Protein AF-A0A3B9EMP3-F1 (afdb_monomer_lite)

Foldseek 3Di:
DDDLVVLLVVLVVLCVVQNLVGSLVVLVVQLVVCVPPPVSNVSSVSSNVSSVCVVVVHDRPVRPPD

Structure (mmCIF, N/CA/C/O backbone):
data_AF-A0A3B9EMP3-F1
#
_entry.id   AF-A0A3B9EMP3-F1
#
loop_
_atom_site.group_PDB
_atom_site.id
_atom_site.type_symbol
_atom_site.label_atom_id
_atom_site.label_alt_id
_atom_site.label_comp_id
_atom_site.label_asym_id
_atom_site.label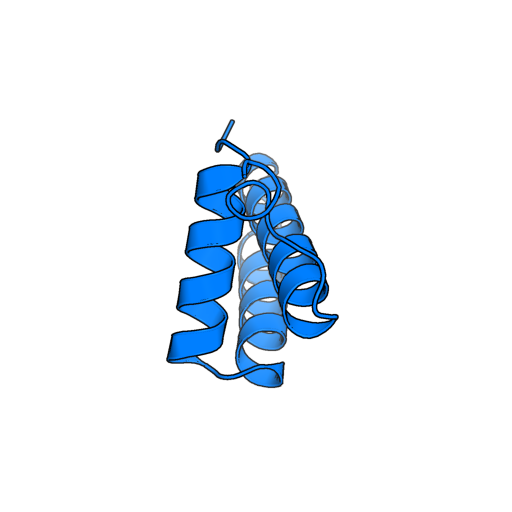_entity_id
_atom_site.label_seq_id
_atom_site.pdbx_PDB_ins_code
_atom_site.Cartn_x
_atom_site.Cartn_y
_atom_site.Cartn_z
_atom_site.occupancy
_atom_site.B_iso_or_equiv
_atom_site.auth_seq_id
_atom_site.auth_comp_id
_atom_site.auth_asym_id
_atom_site.auth_atom_id
_atom_site.pdbx_PDB_model_num
ATOM 1 N N . MET A 1 1 ? 6.337 3.773 14.578 1.00 51.06 1 MET A N 1
ATOM 2 C CA . MET A 1 1 ? 6.579 4.366 13.248 1.00 51.06 1 MET A CA 1
ATOM 3 C C . MET A 1 1 ? 7.438 3.396 12.460 1.00 51.06 1 MET A C 1
ATOM 5 O O . MET A 1 1 ? 8.585 3.187 12.839 1.00 51.06 1 MET A O 1
ATOM 9 N N . SER A 1 2 ? 6.869 2.730 11.457 1.00 62.97 2 SER A N 1
ATOM 10 C CA . SER A 1 2 ? 7.618 1.847 10.554 1.00 62.97 2 SER A CA 1
ATOM 11 C C . SER A 1 2 ? 8.747 2.636 9.891 1.00 62.97 2 SER A C 1
ATOM 13 O O . SER A 1 2 ? 8.519 3.764 9.454 1.00 62.97 2 SER A O 1
ATOM 15 N N . SER A 1 3 ? 9.963 2.088 9.851 1.00 78.81 3 SER A N 1
ATOM 16 C CA . SER A 1 3 ? 11.070 2.770 9.176 1.00 78.81 3 SER A CA 1
ATOM 17 C C . SER A 1 3 ? 10.814 2.790 7.669 1.00 78.81 3 SER A C 1
ATOM 19 O O . SER A 1 3 ? 10.228 1.853 7.130 1.00 78.81 3 SER A O 1
ATOM 21 N N . ASP A 1 4 ? 11.289 3.826 6.976 1.00 79.75 4 ASP A N 1
ATOM 22 C CA . ASP A 1 4 ? 11.133 3.972 5.519 1.00 79.75 4 ASP A CA 1
ATOM 23 C C . ASP A 1 4 ? 11.600 2.704 4.768 1.00 79.75 4 ASP A C 1
ATOM 25 O O . ASP A 1 4 ? 10.929 2.197 3.874 1.00 79.75 4 ASP A O 1
ATOM 29 N N . ARG A 1 5 ? 12.673 2.064 5.253 1.00 86.56 5 ARG A N 1
ATOM 30 C CA . ARG A 1 5 ? 13.162 0.773 4.745 1.00 86.56 5 ARG A CA 1
ATOM 31 C C . ARG A 1 5 ? 12.129 -0.361 4.818 1.00 86.56 5 ARG A C 1
ATOM 33 O O . ARG A 1 5 ? 12.047 -1.157 3.884 1.00 86.56 5 ARG A O 1
ATOM 40 N N . ASP A 1 6 ? 11.361 -0.465 5.901 1.00 90.00 6 ASP A N 1
ATOM 41 C CA . ASP A 1 6 ? 10.334 -1.505 6.044 1.00 90.00 6 ASP A CA 1
ATOM 42 C C . ASP A 1 6 ? 9.163 -1.254 5.092 1.00 90.00 6 ASP A C 1
ATOM 44 O O . ASP A 1 6 ? 8.646 -2.198 4.494 1.00 90.00 6 ASP A O 1
ATOM 48 N N . ILE A 1 7 ? 8.805 0.016 4.875 1.00 93.00 7 ILE A N 1
ATOM 49 C CA . ILE A 1 7 ? 7.778 0.410 3.905 1.00 93.00 7 ILE A CA 1
ATOM 50 C C . ILE A 1 7 ? 8.182 -0.006 2.485 1.00 93.00 7 ILE A C 1
ATOM 52 O O . ILE A 1 7 ? 7.407 -0.677 1.801 1.00 93.00 7 ILE A O 1
ATOM 56 N N . TYR A 1 8 ? 9.409 0.302 2.059 1.00 92.25 8 TYR A N 1
ATOM 57 C CA . TYR A 1 8 ? 9.896 -0.100 0.734 1.00 92.25 8 TYR A CA 1
ATOM 58 C C . TYR A 1 8 ? 10.110 -1.611 0.603 1.00 92.25 8 TYR A C 1
ATOM 60 O O . TYR A 1 8 ? 9.897 -2.165 -0.476 1.00 92.25 8 TYR A O 1
ATOM 68 N N . ARG A 1 9 ? 10.492 -2.311 1.680 1.00 92.00 9 ARG A N 1
ATOM 69 C CA . ARG A 1 9 ? 10.560 -3.781 1.674 1.00 92.00 9 ARG A CA 1
ATOM 70 C C . ARG A 1 9 ? 9.172 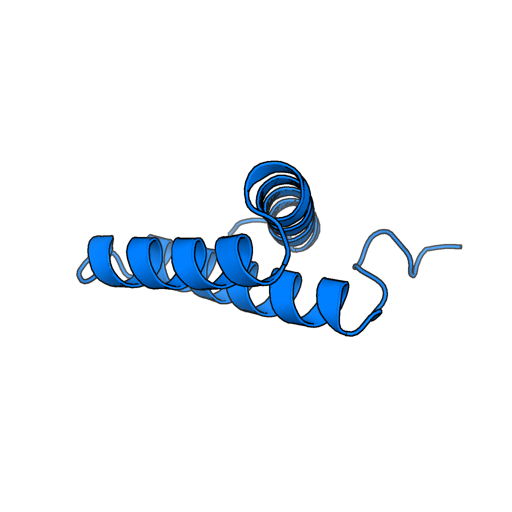-4.387 1.463 1.00 92.00 9 ARG A C 1
ATOM 72 O O . ARG A 1 9 ? 9.033 -5.281 0.632 1.00 92.00 9 ARG A O 1
ATOM 79 N N . CYS A 1 10 ? 8.156 -3.891 2.167 1.00 94.25 10 CYS A N 1
ATOM 80 C CA . CYS A 1 10 ? 6.772 -4.312 1.960 1.00 94.25 10 CYS A CA 1
ATOM 81 C C . CYS A 1 10 ? 6.300 -4.011 0.534 1.00 94.25 10 CYS A C 1
ATOM 83 O O . CYS A 1 10 ? 5.715 -4.886 -0.095 1.00 94.25 10 CYS A O 1
ATOM 85 N N . ALA A 1 11 ? 6.613 -2.831 -0.007 1.00 94.44 11 ALA A N 1
ATOM 86 C CA . ALA A 1 11 ? 6.281 -2.479 -1.385 1.00 94.44 11 ALA A CA 1
ATOM 87 C C . ALA A 1 11 ? 6.899 -3.453 -2.408 1.00 94.44 11 ALA A C 1
ATOM 89 O O . ALA A 1 11 ? 6.183 -3.956 -3.270 1.00 94.44 11 ALA A O 1
ATOM 90 N N . LYS A 1 12 ? 8.189 -3.801 -2.267 1.00 93.69 12 LYS A N 1
ATOM 91 C CA . LYS A 1 12 ? 8.849 -4.810 -3.120 1.00 93.69 12 LYS A CA 1
ATOM 92 C C . LYS A 1 12 ? 8.153 -6.173 -3.044 1.00 93.69 12 LYS A C 1
ATOM 94 O O . LYS A 1 12 ? 7.930 -6.794 -4.075 1.00 93.69 12 LYS A O 1
ATOM 99 N N . LEU A 1 13 ? 7.780 -6.619 -1.842 1.00 95.56 13 LEU A N 1
ATOM 100 C CA . LEU A 1 13 ? 7.065 -7.887 -1.650 1.00 95.56 13 LEU A CA 1
ATOM 101 C C . LEU A 1 13 ? 5.662 -7.875 -2.271 1.00 95.56 13 LEU A C 1
ATOM 103 O O . LEU A 1 13 ? 5.210 -8.900 -2.772 1.00 95.56 13 LEU A O 1
ATOM 107 N N . LEU A 1 14 ? 4.964 -6.738 -2.232 1.00 95.50 14 LEU A N 1
ATOM 108 C CA . LEU A 1 14 ? 3.654 -6.604 -2.869 1.00 95.50 14 LEU A CA 1
ATOM 109 C C . LEU A 1 14 ? 3.764 -6.666 -4.392 1.00 95.50 14 LEU A C 1
ATOM 111 O O . LEU A 1 14 ? 2.985 -7.386 -5.007 1.00 95.50 14 LEU A O 1
ATOM 115 N N . ILE A 1 15 ? 4.743 -5.972 -4.977 1.00 95.00 15 ILE A N 1
ATOM 116 C CA . ILE A 1 15 ? 5.003 -6.011 -6.423 1.00 95.00 15 ILE A CA 1
ATOM 117 C C . ILE A 1 15 ? 5.376 -7.434 -6.858 1.00 95.00 15 ILE A C 1
ATOM 119 O O . ILE A 1 15 ? 4.797 -7.948 -7.807 1.00 95.00 15 ILE A O 1
ATOM 123 N N . ASP A 1 16 ? 6.270 -8.109 -6.130 1.00 95.81 16 ASP A N 1
ATOM 124 C CA . ASP A 1 16 ? 6.663 -9.498 -6.420 1.00 95.81 16 ASP A CA 1
ATOM 125 C C . ASP A 1 16 ? 5.466 -10.465 -6.382 1.00 95.81 16 ASP A C 1
ATOM 127 O O . ASP A 1 16 ? 5.336 -11.356 -7.221 1.00 95.81 16 ASP A O 1
ATOM 131 N N . ARG A 1 17 ? 4.548 -10.262 -5.430 1.00 96.81 17 ARG A N 1
ATOM 132 C CA . ARG A 1 17 ? 3.408 -11.157 -5.211 1.00 96.81 17 ARG A CA 1
ATOM 133 C C . ARG A 1 17 ? 2.219 -10.902 -6.135 1.00 96.81 17 ARG A C 1
ATOM 135 O O . ARG A 1 17 ? 1.548 -11.858 -6.520 1.00 96.81 17 ARG A O 1
ATOM 142 N N . TYR A 1 18 ? 1.902 -9.640 -6.404 1.00 95.00 18 TYR A N 1
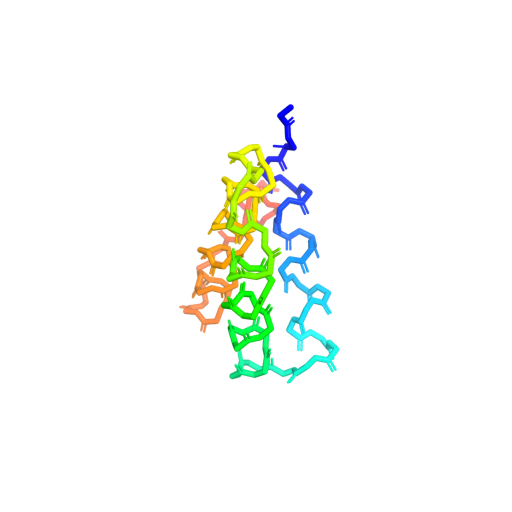ATOM 143 C CA . TYR A 1 18 ? 0.665 -9.236 -7.082 1.00 95.00 18 TYR A CA 1
ATOM 144 C C . TYR A 1 18 ? 0.906 -8.595 -8.454 1.00 95.00 18 TYR A C 1
ATOM 146 O O . TYR A 1 18 ? -0.054 -8.361 -9.187 1.00 95.00 18 TYR A O 1
ATOM 154 N N . GLY A 1 19 ? 2.163 -8.339 -8.819 1.00 93.88 19 GLY A N 1
ATOM 155 C CA . GLY A 1 19 ? 2.516 -7.527 -9.978 1.00 93.88 19 GLY A CA 1
ATOM 156 C C . GLY A 1 19 ? 2.242 -6.039 -9.752 1.00 93.88 19 GLY A C 1
ATOM 157 O O . GLY A 1 19 ? 1.737 -5.625 -8.707 1.00 93.88 19 GLY A O 1
ATOM 158 N N . ASP A 1 20 ? 2.583 -5.237 -10.752 1.00 92.94 20 ASP A N 1
ATOM 159 C CA . ASP A 1 20 ? 2.589 -3.774 -10.696 1.00 92.94 20 ASP A CA 1
ATOM 160 C C . ASP A 1 20 ? 1.209 -3.196 -10.335 1.00 92.94 20 ASP A C 1
ATOM 162 O O . ASP A 1 20 ? 1.050 -2.546 -9.298 1.00 92.94 20 ASP A O 1
ATOM 166 N N . ASP A 1 21 ? 0.189 -3.489 -11.147 1.00 92.56 21 ASP A N 1
ATOM 167 C CA . ASP A 1 21 ? -1.183 -3.023 -10.914 1.00 92.56 21 ASP A CA 1
ATOM 168 C C . ASP A 1 21 ? -1.812 -3.670 -9.670 1.00 92.56 21 ASP A C 1
ATOM 170 O O . ASP A 1 21 ? -2.489 -3.000 -8.886 1.00 92.56 21 ASP A O 1
ATOM 174 N N . GLY A 1 22 ? -1.550 -4.962 -9.441 1.00 94.81 22 GLY A N 1
ATOM 175 C CA . GLY A 1 22 ? -2.113 -5.700 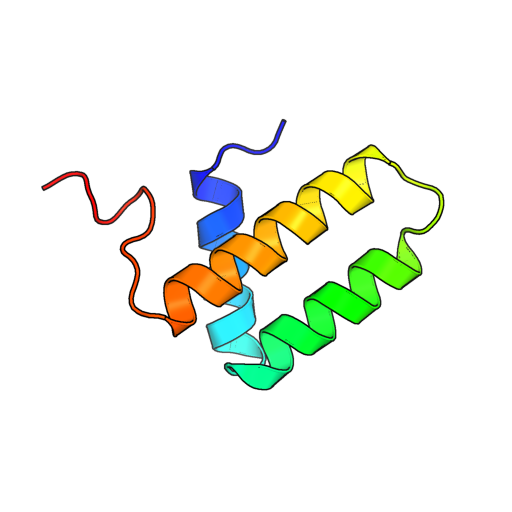-8.309 1.00 94.81 22 GLY A CA 1
ATOM 176 C C . GLY A 1 22 ? -1.585 -5.221 -6.956 1.00 94.81 22 GLY A C 1
ATOM 177 O O . GLY A 1 22 ? -2.310 -5.251 -5.962 1.00 94.81 22 GLY A O 1
ATOM 178 N N . ALA A 1 23 ? -0.347 -4.726 -6.898 1.00 95.75 23 ALA A N 1
ATOM 179 C CA . ALA A 1 23 ? 0.215 -4.158 -5.678 1.00 95.75 23 ALA A CA 1
ATOM 180 C C . ALA A 1 23 ? -0.484 -2.850 -5.273 1.00 95.75 23 ALA A C 1
ATOM 182 O O . ALA A 1 23 ? -0.702 -2.617 -4.080 1.00 95.75 23 ALA A O 1
ATOM 183 N N . LEU A 1 24 ? -0.846 -2.007 -6.247 1.00 95.38 24 LEU A N 1
ATOM 184 C CA . LEU A 1 24 ? -1.568 -0.757 -6.001 1.00 95.38 24 LEU A CA 1
ATOM 185 C C . LEU A 1 24 ? -3.013 -1.020 -5.573 1.00 95.38 24 LEU A C 1
ATOM 187 O O . LEU A 1 24 ? -3.447 -0.451 -4.570 1.00 95.38 24 LEU A O 1
ATOM 191 N N . ASP A 1 25 ? -3.708 -1.919 -6.274 1.00 96.50 25 ASP A N 1
ATOM 192 C CA . ASP A 1 25 ? -5.081 -2.321 -5.943 1.00 96.50 25 ASP A CA 1
ATOM 193 C C . ASP A 1 25 ? -5.158 -2.889 -4.518 1.00 96.50 25 ASP A C 1
ATOM 195 O O . ASP A 1 25 ? -5.933 -2.408 -3.689 1.00 96.50 25 ASP A O 1
ATOM 199 N N . HIS A 1 26 ? -4.230 -3.785 -4.163 1.00 95.69 26 HIS A N 1
ATOM 200 C CA . HIS A 1 26 ? -4.156 -4.347 -2.816 1.00 95.69 26 HIS A CA 1
ATOM 201 C C . HIS A 1 26 ? -3.926 -3.283 -1.730 1.00 95.69 26 HIS A C 1
ATOM 203 O O . HIS A 1 26 ? -4.469 -3.375 -0.624 1.00 95.69 26 HIS A O 1
ATOM 209 N N . CYS A 1 27 ? -3.119 -2.255 -2.020 1.00 95.56 27 CYS A N 1
ATOM 210 C CA . CYS A 1 27 ? -2.941 -1.138 -1.096 1.00 95.56 27 CYS A CA 1
ATOM 211 C C . CYS A 1 27 ? -4.253 -0.374 -0.87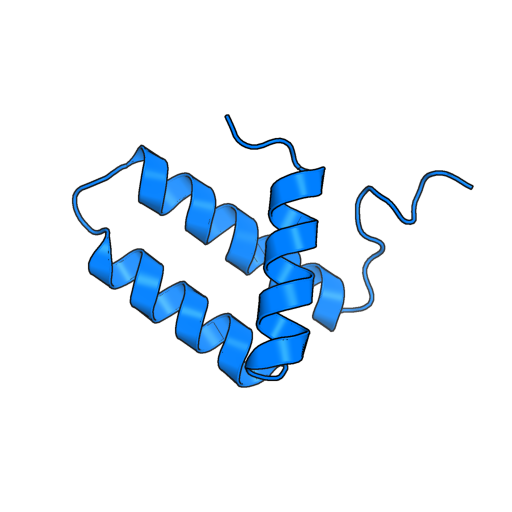9 1.00 95.56 27 CYS A C 1
ATOM 213 O O . CYS A 1 27 ? -4.572 -0.039 0.263 1.00 95.56 27 CYS A O 1
ATOM 215 N N . ASP A 1 28 ? -5.015 -0.106 -1.942 1.00 95.50 28 ASP A N 1
ATOM 216 C CA . ASP A 1 28 ? -6.306 0.582 -1.852 1.00 95.50 28 ASP A CA 1
ATOM 217 C C . ASP A 1 28 ? -7.342 -0.234 -1.071 1.00 95.50 28 ASP A C 1
ATOM 219 O O . ASP A 1 28 ? -7.979 0.306 -0.158 1.00 95.50 28 ASP A O 1
ATOM 223 N N . GLU A 1 29 ? -7.446 -1.539 -1.338 1.00 95.69 29 GLU A N 1
ATOM 224 C CA . GLU A 1 29 ? -8.310 -2.450 -0.578 1.00 95.69 29 GLU A CA 1
ATOM 225 C C . GLU A 1 29 ? -7.982 -2.409 0.918 1.00 95.69 29 GLU A C 1
ATOM 227 O O . GLU A 1 29 ? -8.875 -2.353 1.773 1.00 95.69 29 GLU A O 1
ATOM 232 N N . ARG A 1 30 ? -6.689 -2.406 1.261 1.00 94.69 30 ARG A N 1
ATOM 233 C CA . ARG A 1 30 ? -6.264 -2.443 2.658 1.00 94.69 30 ARG A CA 1
ATOM 234 C C . ARG A 1 30 ? -6.459 -1.115 3.376 1.00 94.69 30 ARG A C 1
ATOM 236 O O . ARG A 1 30 ? -6.865 -1.125 4.538 1.00 94.69 30 ARG A O 1
ATOM 243 N N . ILE A 1 31 ? -6.240 0.006 2.692 1.00 94.31 31 ILE A N 1
ATOM 244 C CA . ILE A 1 31 ? -6.559 1.344 3.209 1.00 94.31 31 ILE A CA 1
ATOM 245 C C . ILE A 1 31 ? -8.062 1.455 3.483 1.00 94.31 31 ILE A C 1
ATOM 247 O O . ILE A 1 31 ? -8.448 1.937 4.549 1.00 94.31 31 ILE A O 1
ATOM 251 N N . ALA A 1 32 ? -8.905 0.978 2.563 1.00 94.25 32 ALA A N 1
ATOM 252 C CA . ALA A 1 32 ? -10.354 0.977 2.739 1.00 94.25 32 ALA A CA 1
ATOM 253 C C . ALA A 1 32 ? -10.790 0.079 3.910 1.00 94.25 32 ALA A C 1
ATOM 255 O O . ALA A 1 32 ? -11.621 0.484 4.722 1.00 94.25 32 ALA A O 1
ATOM 256 N N . ALA A 1 33 ? -10.188 -1.106 4.047 1.00 93.44 33 ALA A N 1
ATOM 257 C CA . ALA A 1 33 ? -10.478 -2.038 5.139 1.00 93.44 33 ALA A CA 1
ATOM 258 C C . ALA A 1 33 ? -10.069 -1.511 6.528 1.00 93.44 33 ALA A C 1
ATOM 260 O O . ALA A 1 33 ? -10.597 -1.978 7.534 1.00 93.44 33 ALA A O 1
ATOM 261 N N . LEU A 1 34 ? -9.133 -0.559 6.588 1.00 93.06 34 LEU A N 1
ATOM 262 C CA . LEU A 1 34 ? -8.644 0.069 7.819 1.00 93.06 34 LEU A CA 1
ATOM 263 C C . LEU A 1 34 ? -9.291 1.435 8.086 1.00 93.06 34 LEU A C 1
ATOM 265 O O . LEU A 1 34 ? -8.798 2.185 8.927 1.00 93.06 34 LEU A O 1
ATOM 269 N N . ALA A 1 35 ? -10.380 1.785 7.393 1.00 79.19 35 ALA A N 1
ATOM 270 C CA . ALA A 1 35 ? -11.114 3.027 7.621 1.00 79.19 35 ALA A CA 1
ATOM 271 C C . ALA A 1 35 ? -11.671 3.076 9.061 1.00 79.19 35 ALA A C 1
ATOM 273 O O . ALA A 1 35 ? -12.760 2.586 9.347 1.00 79.19 35 ALA A O 1
ATOM 274 N N . GLY A 1 36 ? -10.885 3.640 9.980 1.00 83.56 36 GLY A N 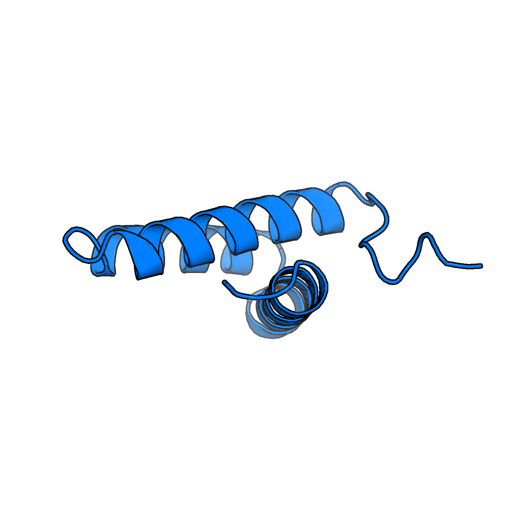1
ATOM 275 C CA . GLY A 1 36 ? -11.140 3.640 11.424 1.00 83.56 36 GLY A CA 1
ATOM 276 C C . GLY A 1 36 ? -9.878 3.451 12.275 1.00 83.56 36 GLY A C 1
ATOM 277 O O . GLY A 1 36 ? -9.875 3.835 13.440 1.00 83.56 36 GLY A O 1
ATOM 278 N N . GLU A 1 37 ? -8.792 2.932 11.695 1.00 90.44 37 GLU A N 1
ATOM 279 C CA . GLU A 1 37 ? -7.477 2.805 12.334 1.00 90.44 37 GLU A CA 1
ATOM 280 C C . GLU A 1 37 ? -6.470 3.763 11.681 1.00 90.44 37 GLU A C 1
ATOM 282 O O . GLU A 1 37 ? -5.825 3.434 10.684 1.00 90.44 37 GLU A O 1
ATOM 287 N N . GLU A 1 38 ? -6.329 4.969 12.242 1.00 89.56 38 GLU A N 1
ATOM 288 C CA . GLU A 1 38 ? -5.492 6.036 11.668 1.00 89.56 38 GLU A CA 1
ATOM 289 C C . GLU A 1 38 ? -4.035 5.609 11.435 1.00 89.56 38 GLU A C 1
ATOM 291 O O . GLU A 1 38 ? -3.491 5.864 10.360 1.00 89.56 38 GLU A O 1
ATOM 296 N N . ASP A 1 39 ? -3.416 4.912 12.394 1.00 89.69 39 ASP A N 1
ATOM 297 C CA . ASP A 1 39 ? -2.023 4.454 12.278 1.00 89.69 39 ASP A CA 1
ATOM 298 C C . ASP A 1 39 ? -1.857 3.443 11.130 1.00 89.69 39 ASP A C 1
ATOM 300 O O . ASP A 1 39 ? -0.968 3.580 10.286 1.00 89.69 39 ASP A O 1
ATOM 304 N N . GLY A 1 40 ? -2.794 2.495 11.018 1.00 89.81 40 GLY A N 1
ATOM 305 C CA . GLY A 1 40 ? -2.823 1.522 9.928 1.00 89.81 40 GLY A CA 1
ATOM 306 C C . GLY A 1 40 ? -2.975 2.198 8.566 1.00 89.81 40 GLY A C 1
ATOM 307 O O . GLY A 1 40 ? -2.214 1.911 7.640 1.00 89.81 40 GLY A O 1
ATOM 308 N N . VAL A 1 41 ? -3.902 3.151 8.445 1.00 93.44 41 VAL A N 1
ATOM 309 C CA . VAL A 1 41 ? -4.110 3.910 7.202 1.00 93.44 41 VAL A CA 1
ATOM 310 C C . VAL A 1 41 ? -2.854 4.684 6.797 1.00 93.44 41 VAL A C 1
ATOM 312 O O . VAL A 1 41 ? -2.509 4.703 5.613 1.00 93.44 41 VAL A O 1
ATOM 315 N N . ILE A 1 42 ? -2.153 5.308 7.748 1.00 92.81 42 ILE A N 1
ATOM 316 C CA . ILE A 1 42 ? -0.911 6.048 7.473 1.00 92.81 42 ILE A CA 1
ATOM 317 C C . ILE A 1 42 ? 0.171 5.106 6.933 1.00 92.81 42 ILE A C 1
ATOM 319 O O . ILE A 1 42 ? 0.798 5.418 5.917 1.00 92.81 42 ILE A O 1
ATOM 323 N N . VAL A 1 43 ? 0.353 3.938 7.555 1.00 93.31 43 VAL A N 1
ATOM 324 C CA . VAL A 1 43 ? 1.340 2.942 7.109 1.00 93.31 43 VAL A CA 1
ATOM 325 C C . VAL A 1 43 ? 1.033 2.458 5.692 1.00 93.31 43 VAL A C 1
ATOM 327 O O . VAL A 1 43 ? 1.917 2.478 4.835 1.00 93.31 43 VAL A O 1
ATOM 330 N N . TRP A 1 44 ? -0.214 2.079 5.405 1.00 95.06 44 TRP A N 1
ATOM 331 C CA . TRP A 1 44 ? -0.586 1.569 4.080 1.00 95.06 44 TRP A CA 1
ATOM 332 C C . TRP A 1 44 ? -0.532 2.636 2.983 1.00 95.06 44 TRP A C 1
ATOM 334 O O . TRP A 1 44 ? -0.130 2.331 1.860 1.00 95.06 44 TRP A O 1
ATOM 344 N N . LYS A 1 45 ? -0.825 3.902 3.302 1.00 94.50 45 LYS A N 1
ATOM 345 C CA . LYS A 1 45 ? -0.575 5.022 2.380 1.00 94.50 45 LYS A CA 1
ATOM 346 C C . LYS A 1 45 ? 0.913 5.178 2.062 1.00 94.50 45 LYS A C 1
ATOM 348 O O . LYS A 1 45 ? 1.256 5.382 0.901 1.00 94.50 45 LYS A O 1
ATOM 353 N N . GLY A 1 46 ? 1.789 5.039 3.059 1.00 94.38 46 GLY A N 1
ATOM 354 C CA . GLY A 1 46 ? 3.240 5.043 2.849 1.00 94.38 46 GLY A CA 1
ATOM 355 C C . GLY A 1 46 ? 3.699 3.912 1.925 1.00 94.38 46 GLY A C 1
ATOM 356 O O . GLY A 1 46 ? 4.467 4.150 0.995 1.00 94.38 46 GLY A O 1
ATOM 357 N N . ILE A 1 47 ? 3.169 2.700 2.121 1.00 95.31 47 ILE A N 1
ATOM 358 C CA . ILE A 1 47 ? 3.461 1.541 1.259 1.00 95.31 47 ILE A CA 1
ATOM 359 C C . ILE A 1 47 ? 2.996 1.799 -0.175 1.00 95.31 47 ILE A C 1
ATOM 361 O O . ILE A 1 47 ? 3.772 1.579 -1.102 1.00 95.31 47 ILE A O 1
ATOM 365 N N . LYS A 1 48 ? 1.787 2.337 -0.369 1.00 95.69 48 LYS A N 1
ATOM 366 C CA . LYS A 1 48 ? 1.273 2.689 -1.702 1.00 95.69 48 LYS A CA 1
ATOM 367 C C . LYS A 1 48 ? 2.186 3.678 -2.434 1.00 95.69 48 LYS A C 1
ATOM 369 O O . LYS A 1 48 ? 2.467 3.498 -3.617 1.00 95.69 48 LYS A O 1
ATOM 374 N N . VAL A 1 49 ? 2.673 4.704 -1.733 1.00 94.38 49 VAL A N 1
ATOM 375 C CA . VAL A 1 49 ? 3.629 5.672 -2.297 1.00 94.38 49 VAL A CA 1
ATOM 376 C C . VAL A 1 49 ? 4.937 4.982 -2.690 1.00 94.38 49 VAL A C 1
ATOM 378 O O . VAL A 1 49 ? 5.421 5.189 -3.800 1.00 94.38 49 VAL A O 1
ATOM 381 N N . ALA A 1 50 ? 5.477 4.116 -1.829 1.00 94.44 50 ALA A N 1
ATOM 382 C CA . ALA A 1 50 ? 6.697 3.370 -2.126 1.00 94.44 50 ALA A CA 1
ATOM 383 C C . ALA A 1 50 ? 6.537 2.409 -3.318 1.00 94.44 50 ALA A C 1
ATOM 385 O O . ALA A 1 50 ? 7.455 2.304 -4.129 1.00 94.44 50 ALA A O 1
ATOM 386 N N . VAL A 1 51 ? 5.376 1.758 -3.474 1.00 95.06 51 VAL A N 1
ATOM 387 C CA . VAL A 1 51 ? 5.052 0.969 -4.677 1.00 95.06 51 VAL A CA 1
ATOM 388 C C . VAL A 1 51 ? 5.123 1.862 -5.914 1.00 95.06 51 VAL A C 1
ATOM 390 O O . VAL A 1 51 ? 5.871 1.557 -6.837 1.00 95.06 51 VAL A O 1
ATOM 393 N N . GLY A 1 52 ? 4.432 3.007 -5.906 1.00 94.00 52 GLY A N 1
ATOM 394 C CA . GLY A 1 52 ? 4.459 3.952 -7.027 1.00 94.00 52 GLY A CA 1
ATOM 395 C C . GLY A 1 52 ? 5.869 4.441 -7.379 1.00 94.00 52 GLY A C 1
ATOM 396 O O . GLY A 1 52 ? 6.210 4.534 -8.555 1.00 94.00 52 GLY A O 1
ATOM 397 N N . HIS A 1 53 ? 6.714 4.695 -6.378 1.00 93.44 53 HIS A N 1
ATOM 398 C CA . HIS A 1 53 ? 8.117 5.054 -6.592 1.00 93.44 53 HIS A CA 1
ATOM 399 C C . HIS A 1 53 ? 8.914 3.935 -7.269 1.00 93.44 53 HIS A C 1
ATOM 401 O O . HIS A 1 53 ? 9.591 4.191 -8.263 1.00 93.44 53 HIS A O 1
ATOM 407 N N . LEU A 1 54 ? 8.814 2.701 -6.770 1.00 91.56 54 LEU A N 1
ATOM 408 C CA . LEU A 1 54 ? 9.534 1.559 -7.339 1.00 91.56 54 LEU A CA 1
ATOM 409 C C . LEU A 1 54 ? 9.108 1.286 -8.787 1.00 91.56 54 LEU A C 1
ATOM 411 O O . LEU A 1 54 ? 9.964 1.055 -9.638 1.00 91.56 54 LEU A O 1
ATOM 415 N N . LEU A 1 55 ? 7.808 1.381 -9.080 1.00 91.00 55 LEU A N 1
ATOM 416 C CA . LEU A 1 55 ? 7.274 1.216 -10.436 1.00 91.00 55 LEU A CA 1
ATOM 417 C C . LEU A 1 55 ? 7.700 2.348 -11.383 1.00 91.00 55 LEU A C 1
ATOM 419 O O . LEU A 1 55 ? 7.928 2.116 -12.566 1.00 91.00 55 LEU A O 1
ATOM 423 N N . ALA A 1 56 ? 7.876 3.566 -10.865 1.00 90.69 56 ALA A N 1
ATOM 424 C CA . ALA A 1 56 ? 8.432 4.688 -11.620 1.00 90.69 56 ALA A CA 1
ATOM 425 C C . ALA A 1 56 ? 9.960 4.593 -11.826 1.00 90.69 56 ALA A C 1
ATOM 427 O O . ALA A 1 56 ? 10.548 5.491 -12.431 1.00 90.69 56 ALA A O 1
ATOM 428 N N . GLY A 1 57 ? 10.614 3.543 -11.313 1.00 85.19 57 GLY A N 1
ATOM 429 C CA . GLY A 1 57 ? 12.069 3.383 -11.350 1.00 85.19 57 GLY A CA 1
ATOM 430 C C . GLY A 1 57 ? 12.816 4.310 -10.389 1.00 85.19 57 GLY A C 1
ATOM 431 O O . GLY A 1 57 ? 14.019 4.516 -10.549 1.00 85.19 57 GLY A O 1
ATOM 432 N N . ALA A 1 58 ? 12.127 4.896 -9.405 1.00 81.00 58 ALA A N 1
ATOM 433 C CA . ALA A 1 58 ? 12.772 5.713 -8.391 1.00 81.00 58 ALA A CA 1
ATOM 434 C C . ALA A 1 58 ? 13.548 4.814 -7.406 1.00 81.00 58 ALA A C 1
ATOM 436 O O . ALA A 1 58 ? 13.006 3.807 -6.932 1.00 81.00 58 ALA A O 1
ATOM 437 N N . PRO A 1 59 ? 14.802 5.169 -7.071 1.00 69.56 59 PRO A N 1
ATOM 438 C CA . PRO A 1 59 ? 15.604 4.401 -6.132 1.00 69.56 59 PRO A CA 1
ATOM 439 C C . PRO A 1 59 ? 14.946 4.414 -4.751 1.00 69.56 59 PRO A C 1
ATOM 441 O O . PRO A 1 59 ? 14.615 5.470 -4.208 1.00 69.56 59 PRO A O 1
ATOM 444 N N . GLY A 1 60 ? 14.757 3.228 -4.169 1.00 69.69 60 GLY A N 1
ATOM 445 C CA . GLY A 1 60 ? 14.355 3.123 -2.770 1.00 69.69 60 GLY A CA 1
ATOM 446 C C . GLY A 1 60 ? 15.461 3.636 -1.836 1.00 69.69 60 GLY A C 1
ATOM 447 O O . GLY A 1 60 ? 16.610 3.756 -2.254 1.00 69.69 60 GLY A O 1
ATOM 448 N N . PRO A 1 61 ? 15.178 3.857 -0.542 1.00 68.81 61 PRO A N 1
ATOM 449 C CA . PRO A 1 61 ? 16.167 4.305 0.450 1.00 68.81 61 PRO A CA 1
ATOM 450 C C . PRO A 1 61 ? 17.371 3.357 0.601 1.00 68.81 61 PRO A C 1
ATOM 452 O O . PRO A 1 61 ? 18.393 3.738 1.161 1.00 68.81 61 PRO A O 1
ATOM 455 N N . ASP A 1 62 ? 17.243 2.114 0.133 1.00 64.88 62 ASP A N 1
ATOM 456 C CA . ASP A 1 62 ? 18.308 1.105 0.114 1.00 64.88 62 ASP A CA 1
ATOM 457 C C . ASP A 1 62 ? 19.232 1.233 -1.115 1.00 64.88 62 ASP A C 1
ATOM 459 O O . ASP A 1 62 ? 20.350 0.739 -1.094 1.00 64.88 62 ASP A O 1
ATOM 463 N N . ASP A 1 63 ? 18.782 1.926 -2.164 1.00 62.97 63 ASP A N 1
ATOM 464 C CA . ASP A 1 63 ? 19.470 2.075 -3.455 1.00 62.97 63 ASP A CA 1
ATOM 465 C C . ASP A 1 63 ? 20.362 3.335 -3.503 1.00 62.97 63 ASP A C 1
ATOM 467 O O . ASP A 1 63 ? 21.306 3.415 -4.280 1.00 62.97 63 ASP A O 1
ATOM 471 N N . VAL A 1 64 ? 20.091 4.330 -2.645 1.00 59.47 64 VAL A N 1
ATOM 472 C CA . VAL A 1 64 ? 20.825 5.618 -2.600 1.00 59.47 64 VAL A CA 1
ATOM 473 C C . VAL A 1 64 ? 22.132 5.530 -1.792 1.00 59.47 64 VAL A C 1
ATOM 475 O O . VAL A 1 64 ? 22.906 6.483 -1.749 1.00 59.47 64 VAL A O 1
ATOM 478 N N . VAL A 1 65 ? 22.394 4.402 -1.124 1.00 55.88 65 VAL A N 1
ATOM 479 C CA . VAL A 1 65 ? 23.600 4.187 -0.310 1.00 55.88 65 VAL A CA 1
ATOM 480 C C . VAL A 1 65 ? 24.617 3.364 -1.105 1.00 55.88 65 VAL A C 1
ATOM 482 O O . VAL A 1 65 ? 24.886 2.213 -0.769 1.00 55.88 65 VAL A O 1
ATOM 485 N N . ASN A 1 66 ? 25.170 3.944 -2.171 1.00 42.59 66 ASN A N 1
ATOM 486 C CA . ASN A 1 66 ? 26.366 3.424 -2.840 1.00 42.59 66 ASN A CA 1
ATOM 487 C C . ASN A 1 66 ? 27.262 4.557 -3.344 1.00 42.59 66 ASN A C 1
ATOM 489 O O . ASN A 1 66 ? 26.736 5.455 -4.038 1.00 42.59 66 ASN A O 1
#

Sequence (66 aa):
MSSDRDIYRCAKLLIDRYGDDGALDHCDERIAALAGEEDGVIVWKGIKVAVGHLLAGAPGPDDVVN

Radius of gyration: 11.68 Å; chains: 1; bounding box: 38×17×25 Å

Secondary structure (DSSP, 8-state):
---HHHHHHHHHHHHHHHHHHHHHHHHHHHHHHTTT-HHHHHHHHHHHHHHHHHHTTPPPTTTS--

pLDDT: mean 87.54, std 12.44, range [42.59, 96.81]